Protein 6JV7 (pdb70)

InterPro domains:
  IPR000020 Anaphylatoxin/fibulin [PF01821] (702-736)
  IPR000020 Anaphylatoxin/fibulin [PS01177] (702-736)
  IPR000020 Anaphylatoxin/fibulin [PS01178] (702-736)
  IPR000020 Anaphylatoxin/fibulin [SM00104] (702-736)
  IPR000020 Anaphylatoxin/fibulin [cd00017] (686-754)
  IPR001134 Netrin domain [PS50189] (1536-1680)
  IPR001599 Alpha-2-macroglobulin [PF00207] (776-863)
  IPR001599 Alpha-2-macroglobulin [SM01360] (776-863)
  IPR002890 Macroglobulin domain [PF01835] (126-219)
  IPR008930 Terpenoid cyclases/protein prenyltransferase alpha-alpha toroid [SSF48239] (996-1308)
  IPR008993 Tissue inhibitor of metalloproteinases-like, OB-fold [G3DSA:2.40.50.120] (1530-1680)
  IPR008993 Tissue inhibitor of metalloproteinases-like, OB-fold [SSF50242] (1530-1680)
  IPR009048 Alpha-macroglobulin, receptor-binding [PF07677] (1423-1514)
  IPR009048 Alpha-macroglobulin, receptor-binding [SM01361] (1423-1513)
  IPR011625 Alpha-2-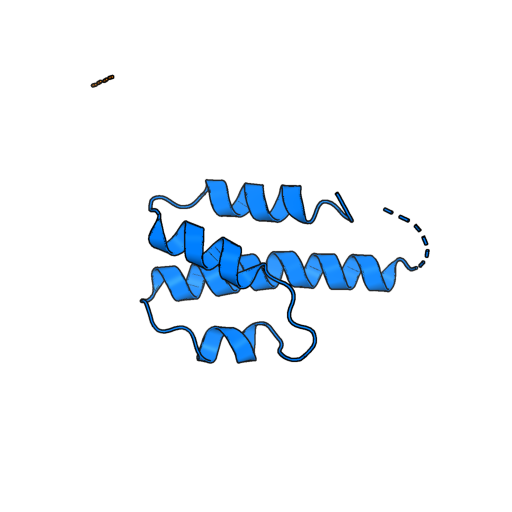macroglobulin, bait region domain [PF07703] (473-611)
  IPR011625 Alpha-2-macroglobulin, bait region domain [SM01359] (465-612)
  IPR011626 Alpha-macroglobulin-like, TED domain [PF07678] (982-1304)
  IPR013783 Immunog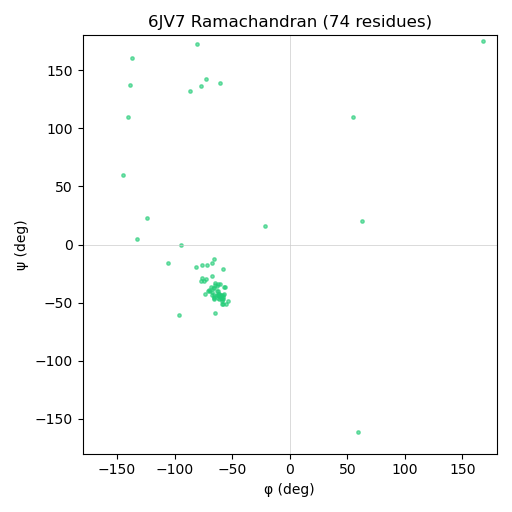lobulin-like fold [G3DSA:2.60.40.10] (351-464)
  IPR013783 Immunoglobulin-like fold [G3DSA:2.60.40.10] (827-1495)
  IPR018081 Anaphylatoxin, complement system [SSF47686] (683-754)

Foldseek 3Di:
DQQCLVVQLVVLLVPDPDDLLSVLLVVLLDDDPPDALVRVLVPDDPDDSSSVSSSVNNVSNVVVVVVSVVVDVD/DVVD

CATH classification: 1.20.91.20

Nearest PDB structures (foldseek):
  6jv7-assembly1_A  TM=1.014E+00  e=5.226E-10  Rattus norvegicus
  6jv8-assembly1_A  TM=9.796E-01  e=3.773E-08  Rattus norvegicus
  4p3a-assembly1_A  TM=9.727E-01  e=3.500E-07  Mus musculus
  4wb3-assembly3_C  TM=9.618E-01  e=3.711E-07  Mus musculus
  4uu9-assembly1_C  TM=9.809E-01  e=3.062E-06  Homo sapiens

GO terms:
  GO:0005576 extracellular region (C, IDA)
  GO:0031714 C5a anaphylatoxin chemotactic receptor binding (F, IDA)
  GO:0010700 negative regulation of norepinephrine secretion (P, IDA)
  GO:0050921 positive regulation of chemotaxis (P, IDA)
  GO:0033602 negative regulation of dopamine secretion (P, IDA)
  GO:0006874 intracellular calcium ion homeostasis (P, IDA)
  GO:0006935 chemotaxis (P, IDA)
  GO:0007204 positive regulation of cytosolic calcium ion concentration (P, IDA)
  GO:0002523 leukocyte migration involved in inflammatory response (P, IMP)
  GO:0005576 extracellular region (C, EXP)

Radius of gyration: 13.87 Å; Cα contacts (8 Å, |Δi|>4): 90; chains: 2; bounding box: 32×45×49 Å

Structure (mmCIF, N/CA/C/O backbone):
data_6JV7
#
_entry.id   6JV7
#
_cell.length_a   27.709
_cell.length_b   57.609
_cell.length_c   81.760
_cell.angle_alpha   90.00
_cell.angle_beta   90.00
_cell.angle_gamma   90.00
#
_symmetry.space_group_name_H-M   'P 21 21 21'
#
loop_
_entity.id
_entity.type
_entity.pdbx_description
1 polymer Chimeric-rC5a
2 polymer 'D-anaphylatoxin C5a'
3 non-polymer 'SULFATE ION'
4 water water
#
loop_
_atom_site.group_PDB
_atom_site.id
_atom_site.type_symbol
_atom_site.label_atom_id
_atom_site.label_alt_id
_atom_site.label_comp_id
_atom_site.label_asym_id
_atom_site.label_entity_id
_atom_site.label_seq_id
_atom_site.pdbx_PDB_ins_code
_atom_site.Cartn_x
_atom_site.Cartn_y
_atom_site.Cartn_z
_atom_site.occupancy
_atom_site.B_iso_or_equiv
_atom_site.auth_seq_id
_atom_site.auth_comp_id
_atom_site.auth_asym_id
_atom_site.auth_atom_id
_atom_site.pdbx_PDB_model_num
ATOM 1 N N . ASP A 1 1 ? 1.517 8.590 -5.839 1.00 30.46 1 ASP A N 1
ATOM 2 C CA . ASP A 1 1 ? 2.551 8.405 -4.819 1.00 32.54 1 ASP A CA 1
ATOM 3 C C . ASP A 1 1 ? 3.640 9.473 -4.955 1.00 33.76 1 ASP A C 1
ATOM 4 O O . ASP A 1 1 ? 3.733 10.146 -5.982 1.00 33.42 1 ASP A O 1
ATOM 9 N N . LEU A 1 2 ? 4.469 9.641 -3.925 1.00 34.04 2 LEU A N 1
ATOM 10 C CA . LEU A 1 2 ? 5.500 10.676 -3.957 1.00 35.72 2 LEU A CA 1
ATOM 11 C C .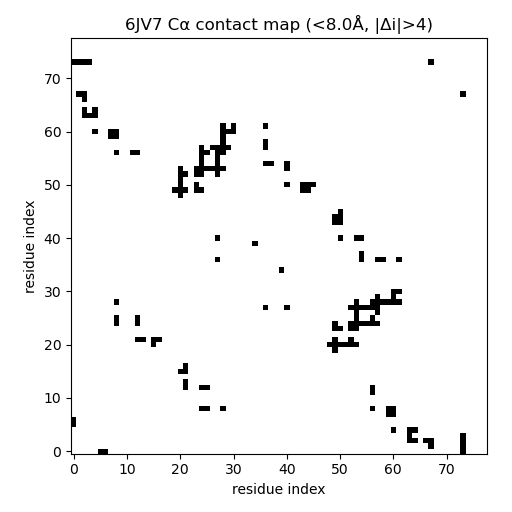 LEU A 1 2 ? 6.861 10.148 -4.401 1.00 38.43 2 LEU A C 1
ATOM 12 O O . LEU A 1 2 ? 7.411 10.617 -5.401 1.00 42.85 2 LEU A O 1
ATOM 17 N N . GLN A 1 3 ? 7.429 9.202 -3.664 1.00 36.26 3 GLN A N 1
ATOM 18 C CA . GLN A 1 3 ? 8.594 8.446 -4.121 1.00 35.06 3 GLN A CA 1
ATOM 19 C C . GLN A 1 3 ? 8.440 7.024 -3.582 1.00 30.13 3 GLN A C 1
ATOM 20 O O . GLN A 1 3 ? 9.267 6.509 -2.822 1.00 28.40 3 GLN A O 1
ATOM 26 N N . LEU A 1 4 ? 7.352 6.371 -3.985 1.00 26.41 4 LEU A N 1
ATOM 27 C CA . LEU A 1 4 ? 6.967 5.066 -3.461 1.00 22.25 4 LEU A CA 1
ATOM 28 C C . LEU A 1 4 ? 6.658 5.117 -1.967 1.00 17.36 4 LEU A C 1
ATOM 29 O O . LEU A 1 4 ? 6.709 4.091 -1.285 1.00 15.12 4 LEU A O 1
ATOM 34 N N . LEU A 1 5 ? 6.359 6.304 -1.434 1.00 16.24 5 LEU A N 1
ATOM 35 C CA . LEU A 1 5 ? 6.129 6.428 0.003 1.00 13.32 5 LEU A CA 1
ATOM 36 C C . LEU A 1 5 ? 4.987 5.525 0.446 1.00 13.08 5 LEU A C 1
ATOM 37 O O . LEU A 1 5 ? 5.128 4.732 1.385 1.00 15.43 5 LEU A O 1
ATOM 42 N N . HIS A 1 6 ? 3.850 5.616 -0.236 1.00 14.80 6 HIS A N 1
ATOM 43 C CA . HIS A 1 6 ? 2.710 4.793 0.141 1.00 12.88 6 HIS A CA 1
ATOM 44 C C . HIS A 1 6 ? 2.933 3.322 -0.205 1.00 14.18 6 HIS A C 1
ATOM 45 O O . HIS A 1 6 ? 2.567 2.435 0.577 1.00 14.93 6 HIS A O 1
ATOM 52 N N . GLN A 1 7 ? 3.538 3.038 -1.365 1.00 13.71 7 GLN A N 1
ATOM 53 C CA . GLN A 1 7 ? 3.831 1.649 -1.710 1.00 14.05 7 GLN A CA 1
ATOM 54 C C . GLN A 1 7 ? 4.726 0.999 -0.662 1.00 12.62 7 GLN A C 1
ATOM 55 O O . GLN A 1 7 ? 4.465 -0.126 -0.2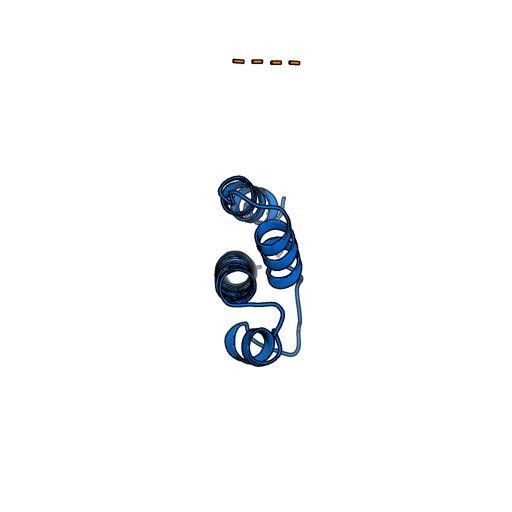12 1.00 14.16 7 GLN A O 1
ATOM 61 N N . LYS A 1 8 ? 5.796 1.698 -0.260 1.00 12.66 8 LYS A N 1
ATOM 62 C CA . LYS A 1 8 ? 6.760 1.102 0.662 1.00 13.20 8 LYS A CA 1
ATOM 63 C C . LYS A 1 8 ? 6.183 0.943 2.066 1.00 13.00 8 LYS A C 1
ATOM 64 O O . LYS A 1 8 ? 6.439 -0.070 2.731 1.00 13.65 8 LYS A O 1
ATOM 70 N N . VAL A 1 9 ? 5.404 1.920 2.538 1.00 11.13 9 VAL A N 1
ATOM 71 C CA . VAL A 1 9 ? 4.766 1.764 3.846 1.00 9.82 9 VAL A CA 1
ATOM 72 C C . VAL A 1 9 ? 3.737 0.637 3.817 1.00 10.24 9 VAL A C 1
ATOM 73 O O . VAL A 1 9 ? 3.694 -0.204 4.723 1.00 13.72 9 VAL A O 1
ATOM 77 N N . GLU A 1 10 ? 2.897 0.595 2.777 1.00 12.15 10 GLU A N 1
ATOM 78 C CA . GLU A 1 10 ? 1.875 -0.449 2.696 1.00 11.56 10 GLU A CA 1
ATOM 79 C C . GLU A 1 10 ? 2.505 -1.830 2.556 1.00 11.61 10 GLU A C 1
ATOM 80 O O . GLU A 1 10 ? 1.978 -2.814 3.082 1.00 11.76 10 GLU A O 1
ATOM 86 N N . GLU A 1 11 ? 3.634 -1.923 1.848 1.00 12.28 11 GLU A N 1
ATOM 87 C CA . GLU A 1 11 ? 4.367 -3.186 1.776 1.00 15.67 11 GLU A CA 1
ATOM 88 C C . GLU A 1 11 ? 4.762 -3.672 3.172 1.00 13.13 11 GLU A C 1
ATOM 89 O O . GLU A 1 11 ? 4.585 -4.850 3.520 1.00 14.15 11 GLU A O 1
ATOM 95 N N . GLN A 1 12 ? 5.308 -2.773 3.984 1.00 11.17 12 GLN A N 1
ATOM 96 C CA . GLN A 1 12 ? 5.701 -3.142 5.335 1.00 12.56 12 GLN A CA 1
ATOM 97 C C . GLN A 1 12 ? 4.483 -3.495 6.178 1.00 12.34 12 GLN A C 1
ATOM 98 O O . GLN A 1 12 ? 4.477 -4.517 6.870 1.00 13.76 12 GLN A O 1
ATOM 104 N N . ALA A 1 13 ? 3.438 -2.659 6.124 1.00 12.15 13 ALA A N 1
ATOM 105 C CA . ALA A 1 13 ? 2.240 -2.897 6.929 1.00 9.80 13 ALA A CA 1
ATOM 106 C C . ALA A 1 13 ? 1.626 -4.262 6.651 1.00 11.13 13 ALA A C 1
ATOM 107 O O . ALA A 1 13 ? 1.067 -4.893 7.560 1.00 12.18 13 ALA A O 1
ATOM 109 N N . ALA A 1 14 ? 1.670 -4.705 5.391 1.00 11.76 14 ALA A N 1
ATOM 110 C CA . ALA A 1 14 ? 1.096 -5.983 5.014 1.00 11.97 14 ALA A CA 1
ATOM 111 C C . ALA A 1 14 ? 1.828 -7.165 5.642 1.00 13.79 14 ALA A C 1
ATOM 112 O O . ALA A 1 14 ? 1.307 -8.283 5.599 1.00 15.38 14 ALA A O 1
ATOM 114 N N . LYS A 1 15 ? 3.016 -6.949 6.228 1.00 11.02 15 LYS A N 1
ATOM 115 C CA . LYS A 1 15 ? 3.770 -8.050 6.821 1.00 11.66 15 LYS A CA 1
ATOM 116 C C . LYS A 1 15 ? 3.297 -8.426 8.220 1.00 12.33 15 LYS A C 1
ATOM 117 O O . LYS A 1 15 ? 3.614 -9.530 8.679 1.00 14.22 15 LYS A O 1
ATOM 123 N N . TYR A 1 16 ? 2.578 -7.537 8.910 1.00 13.77 16 TYR A N 1
ATOM 124 C CA . TYR A 1 16 ? 2.281 -7.735 10.323 1.00 12.95 16 TYR A CA 1
ATOM 125 C C . TYR A 1 16 ? 1.170 -8.751 10.540 1.00 14.62 16 TYR A C 1
ATOM 126 O O . TYR A 1 16 ? 0.147 -8.742 9.848 1.00 17.50 16 TYR A O 1
ATOM 135 N N . LYS A 1 17 ? 1.391 -9.635 11.514 1.00 15.17 17 LYS A N 1
ATOM 136 C CA . LYS A 1 17 ? 0.461 -10.716 11.815 1.00 18.24 17 LYS A CA 1
ATOM 137 C C . LYS A 1 17 ? -0.768 -10.254 12.575 1.00 18.32 17 LYS A C 1
ATOM 138 O O . LYS A 1 17 ? -1.754 -10.998 12.624 1.00 19.71 17 LYS A O 1
ATOM 144 N N . HIS A 1 18 ? -0.725 -9.075 13.194 1.00 16.85 18 HIS A N 1
ATOM 145 C CA . HIS A 1 18 ? -1.792 -8.626 14.074 1.00 17.31 18 HIS A CA 1
ATOM 146 C C . HIS A 1 18 ? -2.104 -7.161 13.814 1.00 15.76 18 HIS A C 1
ATOM 147 O O . HIS A 1 18 ? -1.282 -6.408 13.286 1.00 15.16 18 HIS A O 1
ATOM 154 N N . ARG A 1 19 ? -3.298 -6.757 14.246 1.00 12.63 19 ARG A N 1
ATOM 155 C CA . ARG A 1 19 ? -3.801 -5.428 13.928 1.00 12.83 19 ARG A CA 1
ATOM 156 C C . ARG A 1 19 ? -3.132 -4.313 14.733 1.00 14.48 19 ARG A C 1
ATOM 157 O O . ARG A 1 19 ? -3.003 -3.192 14.223 1.00 14.90 19 ARG A O 1
ATOM 165 N N . VAL A 1 20 ? -2.706 -4.572 15.968 1.00 14.10 20 VAL A N 1
ATOM 166 C CA . VAL A 1 20 ? -2.130 -3.502 16.783 1.00 16.85 20 VAL A CA 1
ATOM 167 C C . VAL A 1 20 ? -0.838 -3.020 16.132 1.00 17.69 20 VAL A C 1
ATOM 168 O O . VAL A 1 20 ? -0.716 -1.831 15.802 1.00 17.86 20 VAL A O 1
ATOM 172 N N . PRO A 1 21 ? 0.151 -3.893 15.927 1.00 18.01 21 PRO A N 1
ATOM 173 C CA . PRO A 1 21 ? 1.374 -3.445 15.232 1.00 17.12 21 PRO A CA 1
ATOM 174 C C . PRO A 1 21 ? 1.117 -2.848 13.856 1.00 14.75 21 PRO A C 1
ATOM 175 O O . PRO A 1 21 ? 1.805 -1.897 13.458 1.00 14.44 21 PRO A O 1
ATOM 179 N N . LYS A 1 22 ? 0.148 -3.380 13.105 1.00 13.77 22 LYS A N 1
ATOM 180 C CA . LYS A 1 22 ? -0.176 -2.773 11.818 1.00 12.18 22 LYS A CA 1
ATOM 181 C C . LYS A 1 22 ? -0.609 -1.322 12.003 1.00 13.42 22 LYS A C 1
ATOM 182 O O . LYS A 1 22 ? -0.145 -0.423 11.291 1.00 14.46 22 LYS A O 1
ATOM 188 N N . LYS A 1 23 ? -1.486 -1.070 12.974 1.00 11.73 23 LYS A N 1
ATOM 189 C CA . LYS A 1 23 ? -1.911 0.299 13.238 1.00 12.58 23 LYS A CA 1
ATOM 190 C C . LYS A 1 23 ? -0.736 1.164 13.693 1.00 11.72 23 LYS A C 1
ATOM 191 O O . LYS A 1 23 ? -0.617 2.336 13.294 1.00 12.61 23 LYS A O 1
ATOM 197 N N . CYS A 1 24 ? 0.145 0.606 14.527 1.00 10.99 24 CYS A N 1
ATOM 198 C CA . CYS A 1 24 ? 1.301 1.373 14.982 1.00 10.54 24 CYS A CA 1
ATOM 199 C C . CYS A 1 24 ? 2.246 1.705 13.837 1.00 9.86 24 CYS A C 1
ATOM 200 O O . CYS A 1 24 ? 2.889 2.767 13.857 1.00 11.12 24 CYS A O 1
ATOM 203 N N . CYS A 1 25 ? 2.346 0.808 12.848 1.00 9.43 25 CYS A N 1
ATOM 204 C CA . CYS A 1 25 ? 3.088 1.106 11.627 1.00 10.89 25 CYS A CA 1
ATOM 205 C C . CYS A 1 25 ? 2.526 2.345 10.950 1.00 11.66 25 CYS A C 1
ATOM 206 O O . CYS A 1 25 ? 3.263 3.282 10.618 1.00 11.20 25 CYS A O 1
ATOM 209 N N . TYR A 1 26 ? 1.211 2.373 10.729 1.00 11.95 26 TYR A N 1
ATOM 210 C CA . TYR A 1 26 ? 0.627 3.532 10.065 1.00 9.74 26 TYR A CA 1
ATOM 211 C C . TYR A 1 26 ? 0.833 4.802 10.880 1.00 10.12 26 TYR A C 1
ATOM 212 O O . TYR A 1 26 ? 1.084 5.876 10.314 1.00 11.95 26 TYR A O 1
ATOM 221 N N . ASP A 1 27 ? 0.696 4.709 12.210 1.00 11.05 27 ASP A N 1
ATOM 222 C CA . ASP A 1 27 ? 0.935 5.878 13.052 1.00 11.38 27 ASP A CA 1
ATOM 223 C C . ASP A 1 27 ? 2.368 6.384 12.888 1.00 11.98 27 ASP A C 1
ATOM 224 O O . ASP A 1 27 ? 2.602 7.601 12.787 1.00 11.85 27 ASP A O 1
ATOM 229 N N . GLY A 1 28 ? 3.342 5.463 12.868 1.00 11.06 28 GLY A N 1
ATOM 230 C CA . GLY A 1 28 ? 4.729 5.865 12.680 1.00 11.67 28 GLY A CA 1
ATOM 231 C C . GLY A 1 28 ? 4.984 6.527 11.342 1.00 11.98 28 GLY A C 1
ATOM 232 O O . GLY A 1 28 ? 5.821 7.433 11.241 1.00 11.47 28 GLY A O 1
ATOM 233 N N . ALA A 1 29 ? 4.271 6.093 10.298 1.00 10.83 29 ALA A N 1
ATOM 234 C CA . ALA A 1 29 ? 4.501 6.652 8.968 1.00 9.45 29 ALA A CA 1
ATOM 235 C C . ALA A 1 29 ? 3.999 8.080 8.823 1.00 9.40 29 ALA A C 1
ATOM 236 O O . ALA A 1 29 ? 4.422 8.773 7.888 1.00 11.30 29 ALA A O 1
ATOM 238 N N . ARG A 1 30 ? 3.120 8.533 9.717 1.00 9.42 30 ARG A N 1
ATOM 239 C CA . ARG A 1 30 ? 2.606 9.894 9.630 1.00 10.35 30 ARG A CA 1
ATOM 240 C C . ARG A 1 30 ? 3.750 10.890 9.753 1.00 11.24 30 ARG A C 1
ATOM 241 O O . ARG A 1 30 ? 4.665 10.718 10.565 1.00 13.67 30 ARG A O 1
ATOM 249 N N . GLU A 1 31 ? 3.699 11.935 8.935 1.00 11.75 31 GLU A N 1
ATOM 250 C CA . GLU A 1 31 ? 4.753 12.936 8.947 1.00 15.02 31 GLU A CA 1
ATOM 251 C C . GLU A 1 31 ? 4.655 13.791 10.205 1.00 13.91 31 GLU A C 1
ATOM 252 O O . GLU A 1 31 ? 3.559 14.111 10.674 1.00 15.48 31 GLU A O 1
ATOM 258 N N . ASN A 1 32 ? 5.812 14.153 10.758 1.00 12.78 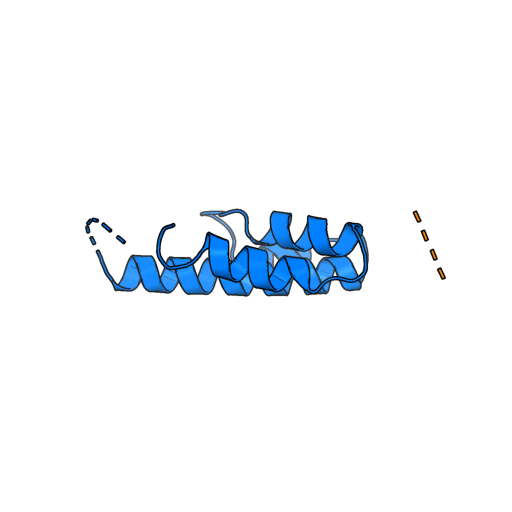32 ASN A N 1
ATOM 259 C CA . ASN A 1 32 ? 5.895 15.039 11.918 1.00 12.95 32 ASN A CA 1
ATOM 260 C C . ASN A 1 32 ? 7.081 15.958 11.663 1.00 15.15 32 ASN A C 1
ATOM 261 O O . ASN A 1 32 ? 8.228 15.500 11.663 1.00 16.83 32 ASN A O 1
ATOM 266 N N . LYS A 1 33 ? 6.809 17.239 11.408 1.00 16.03 33 LYS A N 1
ATOM 267 C CA . LYS A 1 33 ? 7.877 18.183 11.085 1.00 16.88 33 LYS A CA 1
ATOM 268 C C . LYS A 1 33 ? 8.797 18.451 12.263 1.00 15.73 33 LYS A C 1
ATOM 269 O O . LYS A 1 33 ? 9.878 19.018 12.070 1.00 16.91 33 LYS A O 1
ATOM 275 N N . TYR A 1 34 ? 8.378 18.102 13.479 1.00 14.75 34 TYR A N 1
ATOM 276 C CA . TYR A 1 34 ? 9.061 18.544 14.689 1.00 14.45 34 TYR A CA 1
ATOM 277 C C . TYR A 1 34 ? 9.880 17.469 15.379 1.00 13.22 34 TYR A C 1
ATOM 278 O O . TYR A 1 34 ? 10.713 17.807 16.223 1.00 16.56 34 TYR A O 1
ATOM 287 N N . GLU A 1 35 ? 9.667 16.202 15.063 1.00 13.95 35 GLU A N 1
ATOM 288 C CA . GLU A 1 35 ? 10.273 15.139 15.846 1.00 16.19 35 GLU A CA 1
ATOM 289 C C . GLU A 1 35 ? 10.780 14.048 14.917 1.00 15.68 35 GLU A C 1
ATOM 290 O O . GLU A 1 35 ? 10.103 13.675 13.951 1.00 16.09 35 GLU A O 1
ATOM 296 N N . THR A 1 36 ? 11.978 13.545 15.199 1.00 14.47 36 THR A N 1
ATOM 297 C CA . THR A 1 36 ? 12.461 12.407 14.437 1.00 16.98 36 THR A CA 1
ATOM 298 C C . THR A 1 36 ? 11.848 11.113 14.970 1.00 15.03 36 THR A C 1
ATOM 299 O O . THR A 1 36 ? 11.177 11.083 16.006 1.00 15.73 36 THR A O 1
ATOM 303 N N . CYS A 1 37 ? 12.102 10.023 14.246 1.00 14.93 37 CYS A N 1
ATOM 304 C CA . CYS A 1 37 ? 11.540 8.740 14.644 1.00 15.46 37 CYS A CA 1
ATOM 305 C C . CYS A 1 37 ? 11.947 8.359 16.063 1.00 14.27 37 CYS A C 1
ATOM 306 O O . CYS A 1 37 ? 11.122 7.855 16.831 1.00 15.22 37 CYS A O 1
ATOM 309 N N . GLU A 1 38 ? 13.214 8.564 16.429 1.00 15.46 38 GLU A N 1
ATOM 310 C CA . GLU A 1 38 ? 13.635 8.145 17.765 1.00 16.75 38 GLU A CA 1
ATOM 311 C C . GLU A 1 38 ? 12.931 8.952 18.851 1.00 15.06 38 GLU A C 1
ATOM 312 O O . GLU A 1 38 ? 12.600 8.411 19.911 1.00 16.08 38 GLU A O 1
ATOM 318 N N . GLN A 1 39 ? 12.716 10.248 18.617 1.00 12.40 39 GLN A N 1
ATOM 319 C CA . GLN A 1 39 ? 12.006 11.067 19.591 1.00 12.70 39 GLN A CA 1
ATOM 320 C C . GLN A 1 39 ? 10.551 10.645 19.710 1.00 14.58 39 GLN A C 1
ATOM 321 O O . GLN A 1 39 ? 9.982 10.641 20.811 1.00 17.70 39 GLN A O 1
ATOM 327 N N . ARG A 1 40 ? 9.934 10.280 18.590 1.00 11.96 40 ARG A N 1
ATOM 328 C CA . ARG A 1 40 ? 8.529 9.894 18.608 1.00 11.09 40 ARG A CA 1
ATOM 329 C 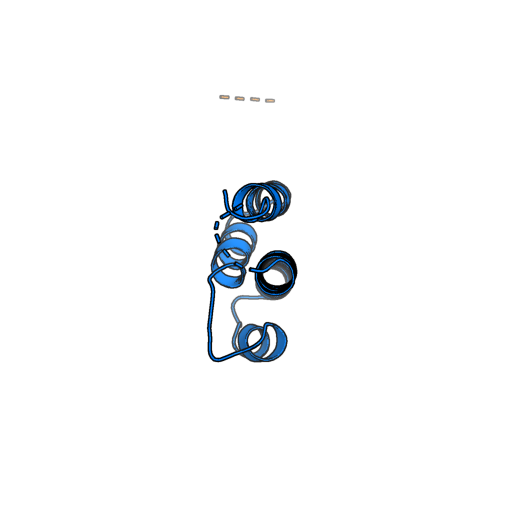C . ARG A 1 40 ? 8.339 8.524 19.232 1.00 11.67 40 ARG A C 1
ATOM 330 O O . ARG A 1 40 ? 7.405 8.320 20.003 1.00 12.95 40 ARG A O 1
ATOM 338 N N . VAL A 1 41 ? 9.203 7.565 18.897 1.00 11.52 41 VAL A N 1
ATOM 339 C CA . VAL A 1 41 ? 8.990 6.213 19.392 1.00 13.37 41 VAL A CA 1
ATOM 340 C C . VAL A 1 41 ? 9.174 6.159 20.895 1.00 14.83 41 VAL A C 1
ATOM 341 O O . VAL A 1 41 ? 8.577 5.311 21.569 1.00 15.82 41 VAL A O 1
ATOM 345 N N . ALA A 1 42 ? 9.990 7.055 21.451 1.00 14.88 42 ALA A N 1
ATOM 346 C CA . ALA A 1 42 ? 10.160 7.079 22.899 1.00 15.55 42 ALA A CA 1
ATOM 347 C C . ALA A 1 42 ? 8.841 7.287 23.624 1.00 15.43 42 ALA A C 1
ATOM 348 O O . ALA A 1 42 ? 8.737 6.941 24.804 1.00 17.24 42 ALA A O 1
ATOM 350 N N . ARG A 1 43 ? 7.833 7.832 22.947 1.00 15.24 43 ARG A N 1
ATOM 351 C CA . ARG A 1 43 ? 6.539 8.110 23.558 1.00 16.67 43 ARG A CA 1
ATOM 352 C C . ARG A 1 43 ? 5.512 6.997 23.350 1.00 16.53 43 ARG A C 1
ATOM 353 O O . ARG A 1 43 ? 4.381 7.116 23.840 1.00 16.73 43 ARG A O 1
ATOM 361 N N . VAL A 1 44 ? 5.865 5.925 22.648 1.00 13.66 44 VAL A N 1
ATOM 362 C CA . VAL A 1 44 ? 4.934 4.838 22.366 1.00 16.19 44 VAL A CA 1
ATOM 363 C C . VAL A 1 44 ? 4.969 3.863 23.531 1.00 18.87 44 VAL A C 1
ATOM 364 O O . VAL A 1 44 ? 6.051 3.452 23.971 1.00 18.04 44 VAL A O 1
ATOM 368 N N . THR A 1 45 ? 3.793 3.467 24.028 1.00 18.44 45 THR A N 1
ATOM 369 C CA . THR A 1 45 ? 3.765 2.562 25.171 1.00 21.10 45 THR A CA 1
ATOM 370 C C . THR A 1 45 ? 2.827 1.367 25.052 1.00 20.09 45 THR A C 1
ATOM 371 O O . THR A 1 45 ? 2.695 0.624 26.028 1.00 22.91 45 THR A O 1
ATOM 375 N N . ILE A 1 46 ? 2.176 1.150 23.912 1.00 18.28 46 ILE A N 1
ATOM 376 C CA . ILE A 1 46 ? 1.215 0.048 23.822 1.00 18.57 46 ILE A CA 1
ATOM 377 C C . ILE A 1 46 ? 1.886 -1.278 24.152 1.00 20.12 46 ILE A C 1
ATOM 378 O O . ILE A 1 46 ? 1.349 -2.094 24.911 1.00 22.72 46 ILE A O 1
ATOM 383 N N . GLY A 1 47 ? 3.067 -1.513 23.591 1.00 16.88 47 GLY A N 1
ATOM 384 C CA . GLY A 1 47 ? 3.751 -2.763 23.799 1.00 16.94 47 GLY A CA 1
ATOM 385 C C . GLY A 1 47 ? 4.911 -2.921 22.850 1.00 16.68 47 GLY A C 1
ATOM 386 O O . GLY A 1 47 ? 5.143 -2.087 21.963 1.00 17.55 47 GLY A O 1
ATOM 387 N N . PRO A 1 48 ? 5.668 -4.006 23.022 1.00 16.98 48 PRO A N 1
ATOM 388 C CA . PRO A 1 48 ? 6.910 -4.150 22.251 1.00 17.63 48 PRO A CA 1
ATOM 389 C C . PRO A 1 48 ? 6.694 -4.221 20.754 1.00 16.22 48 PRO A C 1
ATOM 390 O O . PRO A 1 48 ? 7.434 -3.581 20.004 1.00 15.55 48 PRO A O 1
ATOM 394 N N . HIS A 1 49 ? 5.702 -4.981 20.286 1.00 16.73 49 HIS A N 1
ATOM 395 C CA . HIS A 1 49 ? 5.519 -5.099 18.844 1.00 16.68 49 HIS A CA 1
ATOM 396 C C . HIS A 1 49 ? 5.041 -3.786 18.245 1.00 14.91 49 HIS A C 1
ATOM 397 O O . HIS A 1 49 ? 5.455 -3.410 17.135 1.00 12.97 49 HIS A O 1
ATOM 404 N N . CYS A 1 50 ? 4.189 -3.061 18.975 1.00 14.61 50 CYS A N 1
ATOM 405 C CA . CYS A 1 50 ? 3.788 -1.735 18.522 1.00 15.44 50 CYS A CA 1
ATOM 406 C C . CYS A 1 50 ? 4.999 -0.823 18.386 1.00 12.91 50 CYS A C 1
ATOM 407 O O . CYS A 1 50 ? 5.151 -0.122 17.377 1.00 14.14 50 CYS A O 1
ATOM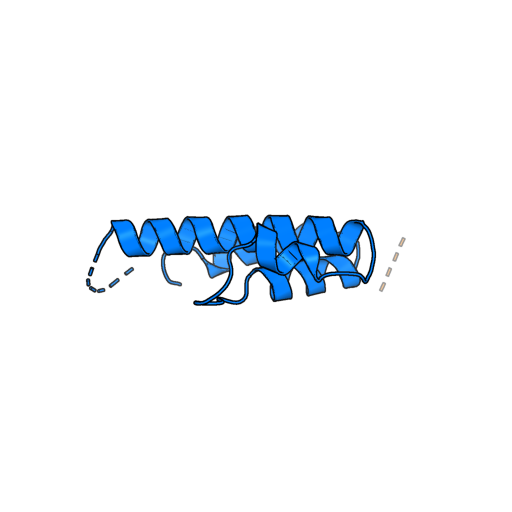 410 N N . ILE A 1 51 ? 5.892 -0.851 19.376 1.00 11.00 51 ILE A N 1
ATOM 411 C CA . ILE A 1 51 ? 7.089 -0.017 19.325 1.00 11.15 51 ILE A CA 1
ATOM 412 C C . ILE A 1 51 ? 7.909 -0.345 18.086 1.00 11.04 51 ILE A C 1
ATOM 413 O O . ILE A 1 51 ? 8.327 0.550 17.343 1.00 11.22 51 ILE A O 1
ATOM 418 N N . ARG A 1 52 ? 8.157 -1.638 17.848 1.00 10.38 52 ARG A N 1
ATOM 419 C CA . ARG A 1 52 ? 8.982 -2.017 16.707 1.00 10.49 52 ARG A CA 1
ATOM 420 C C . ARG A 1 52 ? 8.330 -1.617 15.390 1.00 11.53 52 ARG A C 1
ATOM 421 O O . ARG A 1 52 ? 9.006 -1.122 14.484 1.00 11.81 52 ARG A O 1
ATOM 429 N N . ALA A 1 53 ? 7.021 -1.845 15.254 1.00 11.50 53 ALA A N 1
ATOM 430 C CA . ALA A 1 53 ? 6.353 -1.512 13.999 1.00 10.97 53 ALA A CA 1
ATOM 431 C C . ALA A 1 53 ? 6.313 -0.005 13.779 1.00 10.33 53 ALA A C 1
ATOM 432 O O . ALA A 1 53 ? 6.543 0.474 12.662 1.00 11.20 53 ALA A O 1
ATOM 434 N N . PHE A 1 54 ? 6.002 0.753 14.830 1.00 9.43 54 PHE A N 1
ATOM 435 C CA . PHE A 1 54 ? 6.046 2.208 14.736 1.00 9.69 54 PHE A CA 1
ATOM 436 C C . PHE A 1 54 ? 7.404 2.671 14.222 1.00 10.07 54 PHE A C 1
ATOM 437 O O . PHE A 1 54 ? 7.499 3.495 13.305 1.00 11.48 54 PHE A O 1
ATOM 445 N N . ASN A 1 55 ? 8.475 2.147 14.808 1.00 9.58 55 ASN A N 1
ATOM 446 C CA . ASN A 1 55 ? 9.797 2.607 14.419 1.00 10.94 55 ASN A CA 1
ATOM 447 C C . ASN A 1 55 ? 10.138 2.167 13.006 1.00 12.24 55 ASN A C 1
ATOM 448 O O . ASN A 1 55 ? 10.758 2.921 12.249 1.00 13.80 55 ASN A O 1
ATOM 453 N N . GLU A 1 56 ? 9.778 0.936 12.642 1.00 12.67 56 GLU A N 1
ATOM 454 C CA . GLU A 1 56 ? 10.109 0.455 11.304 1.00 15.16 56 GLU A CA 1
ATOM 455 C C . GLU A 1 56 ? 9.447 1.318 10.239 1.00 13.14 56 GLU A C 1
ATOM 456 O O . GLU A 1 56 ? 10.093 1.751 9.276 1.00 12.62 56 GLU A O 1
ATOM 462 N N . CYS A 1 57 ? 8.157 1.605 10.406 1.00 11.70 57 CYS A N 1
ATOM 463 C CA . CYS A 1 57 ? 7.451 2.355 9.378 1.00 10.93 57 CYS A CA 1
ATOM 464 C C . CYS A 1 57 ? 7.785 3.835 9.441 1.00 10.32 57 CYS A C 1
ATOM 465 O O . CYS A 1 57 ? 7.782 4.520 8.410 1.00 10.26 57 CYS A O 1
ATOM 468 N N . CYS A 1 58 ? 8.070 4.353 10.636 1.00 10.26 58 CYS A N 1
ATOM 469 C CA . CYS A 1 58 ? 8.551 5.725 10.719 1.00 10.45 58 CYS A CA 1
ATOM 470 C C . CYS A 1 58 ? 9.872 5.884 9.967 1.00 11.93 58 CYS A C 1
ATOM 471 O O . CYS A 1 58 ? 10.080 6.872 9.244 1.00 12.88 58 CYS A O 1
ATOM 474 N N . THR A 1 59 ? 10.773 4.912 10.117 1.00 10.85 59 THR A N 1
ATOM 475 C CA . THR A 1 59 ? 12.061 4.949 9.435 1.00 11.83 59 THR A CA 1
ATOM 476 C C . THR A 1 59 ? 11.889 4.846 7.926 1.00 11.87 59 THR A C 1
ATOM 477 O O . THR A 1 59 ? 12.525 5.589 7.170 1.00 12.13 59 THR A O 1
ATOM 481 N N . ILE A 1 60 ? 11.048 3.913 7.469 1.00 10.98 60 ILE A N 1
ATOM 482 C CA . ILE A 1 60 ? 10.774 3.783 6.037 1.00 11.59 60 ILE A CA 1
ATOM 483 C C . ILE A 1 60 ? 10.277 5.102 5.464 1.00 11.88 60 ILE A C 1
ATOM 484 O O . ILE A 1 60 ? 10.787 5.592 4.448 1.00 13.11 60 ILE A O 1
ATOM 489 N N . ALA A 1 61 ? 9.256 5.685 6.105 1.00 11.14 61 ALA A N 1
ATOM 490 C CA . ALA A 1 61 ? 8.615 6.880 5.574 1.00 9.31 61 ALA A CA 1
ATOM 491 C C . ALA A 1 61 ? 9.565 8.070 5.581 1.00 10.31 61 ALA A C 1
ATOM 492 O O . ALA A 1 61 ? 9.630 8.828 4.608 1.00 12.06 61 ALA A O 1
ATOM 494 N N . ASP A 1 62 ? 10.315 8.253 6.674 1.00 10.67 62 ASP A N 1
ATOM 495 C CA . ASP A 1 62 ? 11.209 9.408 6.759 1.00 10.69 62 ASP A CA 1
ATOM 496 C C . ASP A 1 62 ? 12.431 9.274 5.855 1.00 9.70 62 ASP A C 1
ATOM 497 O O . ASP A 1 62 ? 12.952 10.289 5.379 1.00 12.11 62 ASP A O 1
ATOM 502 N N . LYS A 1 63 ? 12.902 8.049 5.597 1.00 10.91 63 LYS A N 1
ATOM 503 C CA . LYS A 1 63 ? 13.941 7.877 4.585 1.00 12.37 63 LYS A CA 1
ATOM 504 C C . LYS A 1 63 ? 13.436 8.328 3.221 1.00 12.74 63 LYS A C 1
ATOM 505 O O . LYS A 1 63 ? 14.168 8.959 2.444 1.00 12.53 63 LYS A O 1
ATOM 511 N N . ILE A 1 64 ? 12.198 7.968 2.896 1.00 11.45 64 ILE A N 1
ATOM 512 C CA . ILE A 1 64 ? 11.638 8.368 1.615 1.00 10.85 64 ILE A CA 1
ATOM 513 C C . ILE A 1 64 ? 11.439 9.880 1.562 1.00 10.40 64 ILE A C 1
ATOM 514 O O . ILE A 1 64 ? 11.714 10.517 0.543 1.00 13.33 64 ILE A O 1
ATOM 519 N N . ARG A 1 65 ? 10.970 10.489 2.655 1.00 9.71 65 ARG A N 1
ATOM 520 C CA . ARG A 1 65 ? 10.844 11.946 2.657 1.00 9.52 65 ARG A CA 1
ATOM 521 C C . ARG A 1 65 ? 12.205 12.615 2.505 1.00 10.62 65 ARG A C 1
ATOM 522 O O . ARG A 1 65 ? 12.319 13.667 1.861 1.00 10.83 65 ARG A O 1
ATOM 530 N N . LYS A 1 66 ? 13.249 12.022 3.099 1.00 11.38 66 LYS A N 1
ATOM 531 C CA . LYS A 1 66 ? 14.603 12.528 2.901 1.00 10.87 66 LYS A CA 1
ATOM 532 C C . LYS A 1 66 ? 15.012 12.430 1.436 1.00 11.25 66 LYS A C 1
ATOM 533 O O . LYS A 1 66 ? 15.563 13.375 0.869 1.00 11.69 66 LYS A O 1
ATOM 539 N N . ASN A 1 67 ? 14.744 11.281 0.806 1.00 12.56 67 ASN A N 1
ATOM 540 C CA . ASN A 1 67 ? 15.004 11.137 -0.625 1.00 13.87 67 ASN A CA 1
ATOM 541 C C . ASN A 1 67 ? 14.242 12.184 -1.437 1.00 11.28 67 ASN A C 1
ATOM 542 O O . ASN A 1 67 ? 14.804 12.806 -2.345 1.00 14.14 67 ASN A O 1
ATOM 547 N N . ILE A 1 68 ? 12.967 12.421 -1.105 1.00 10.69 68 ILE A N 1
ATOM 548 C CA . ILE A 1 68 ? 12.182 13.416 -1.841 1.00 11.20 68 ILE A CA 1
ATOM 549 C C . ILE A 1 68 ? 12.811 14.792 -1.700 1.00 11.98 68 ILE A C 1
ATOM 550 O O . ILE A 1 68 ? 12.942 15.544 -2.678 1.00 12.98 68 ILE A O 1
ATOM 555 N N . SER A 1 69 ? 13.210 15.146 -0.475 1.00 11.21 69 SER A N 1
ATOM 556 C CA . SER A 1 69 ? 13.854 16.434 -0.245 1.00 11.19 69 SER A CA 1
ATOM 557 C C . SER A 1 69 ? 15.141 16.553 -1.054 1.00 9.85 69 SER A C 1
ATOM 558 O O . SER A 1 69 ? 15.410 17.584 -1.681 1.00 14.10 69 SER A O 1
ATOM 561 N N . HIS A 1 70 ? 15.942 15.491 -1.047 1.00 9.38 70 HIS A N 1
ATOM 562 C CA . HIS A 1 70 ? 17.204 15.463 -1.767 1.00 12.96 70 HIS A CA 1
ATOM 563 C C . HIS A 1 70 ? 16.992 15.650 -3.261 1.00 14.04 70 HIS A C 1
ATOM 564 O O . HIS A 1 70 ? 17.823 16.273 -3.924 1.00 15.21 70 HIS A O 1
ATOM 571 N N . LYS A 1 71 ? 15.878 15.145 -3.803 1.00 15.21 71 LYS A N 1
ATOM 572 C CA . LYS A 1 71 ? 15.675 15.197 -5.249 1.00 15.40 71 LYS A CA 1
ATOM 573 C C . LYS A 1 71 ? 15.277 16.589 -5.721 1.00 16.28 71 LYS A C 1
ATOM 574 O O . LYS A 1 71 ? 15.566 16.956 -6.862 1.00 14.74 71 LYS A O 1
ATOM 580 N N . PHE A 1 72 ? 14.612 17.370 -4.874 1.00 17.27 72 PHE A N 1
ATOM 581 C CA . PHE A 1 72 ? 14.163 18.702 -5.265 1.00 17.82 72 PHE A CA 1
ATOM 582 C C . PHE A 1 72 ? 13.320 18.648 -6.537 1.00 18.22 72 PHE A C 1
ATOM 583 O O . PHE A 1 72 ? 13.616 19.337 -7.508 1.00 18.32 72 PHE A O 1
ATOM 599 N N . PRO A 1 74 ? 9.671 18.955 -8.599 1.00 23.89 74 PRO A N 1
ATOM 600 C CA . PRO A 1 74 ? 8.306 19.495 -8.636 1.00 23.10 74 PRO A CA 1
ATOM 601 C C . PRO A 1 74 ? 7.244 18.403 -8.795 1.00 21.52 74 PRO A C 1
ATOM 602 O O . PRO A 1 74 ? 7.490 17.341 -9.374 1.00 21.60 74 PRO A O 1
ATOM 656 N N . ARG A 1 77 ? 6.441 12.092 -7.749 1.00 31.80 77 ARG A N 1
ATOM 657 C CA . ARG A 1 77 ? 7.697 11.372 -7.957 1.00 40.11 77 ARG A CA 1
ATOM 658 C C . ARG A 1 77 ? 8.612 12.023 -9.011 1.00 41.92 77 ARG A C 1
ATOM 659 O O . ARG A 1 77 ? 9.049 11.365 -9.964 1.00 44.62 77 ARG A O 1
ATOM 895 N N . GLY B 2 28 ? -3.320 -5.875 -12.913 1.00 12.28 28 GLY B N 1
ATOM 896 C CA . GLY B 2 28 ? -4.723 -6.236 -12.826 1.00 9.62 28 GLY B CA 1
ATOM 897 C C . GLY B 2 28 ? -5.068 -6.943 -11.526 1.00 11.79 28 GLY B C 1
ATOM 898 O O . GLY B 2 28 ? -5.935 -7.819 -11.497 1.00 12.97 28 GLY B O 1
ATOM 1049 N N . GLY B 2 47 ? -2.967 1.666 -23.309 1.00 16.07 47 GLY B N 1
ATOM 1050 C CA . GLY B 2 47 ? -3.666 2.934 -23.404 1.00 15.46 47 GLY B CA 1
ATOM 1051 C C . GLY B 2 47 ? -4.898 2.972 -22.523 1.00 15.04 47 GLY B C 1
ATOM 1052 O O . GLY B 2 47 ? -5.138 2.046 -21.741 1.00 15.11 47 GLY B O 1
ATOM 1249 N N . GLY B 2 72 ? -15.710 -17.572 4.692 1.00 15.33 72 GLY B N 1
ATOM 1250 C CA . GLY B 2 72 ? -15.125 -18.791 5.211 1.00 15.67 72 GLY B CA 1
ATOM 1251 C C . GLY B 2 72 ? -13.690 -18.635 5.684 1.00 17.29 72 GLY B C 1
ATOM 1252 O O . GLY B 2 72 ? -13.188 -19.464 6.448 1.00 17.62 72 GLY B O 1
ATOM 1277 N N . GLY B 2 76 ? -10.245 -24.613 6.173 1.00 32.54 76 GLY B N 1
ATOM 1278 C CA . GLY B 2 76 ? -9.390 -25.236 7.165 1.00 37.89 76 GLY B CA 1
ATOM 1279 C C . GLY B 2 76 ? -8.074 -24.518 7.346 1.00 43.19 76 GLY B C 1
ATOM 1280 O O . GLY B 2 76 ? -7.841 -23.871 8.371 1.00 45.79 76 GLY B O 1
#

Solvent-accessible surface area: 10801 Å² total

Organism: Rattus norvegicus (NCBI:txid10116)

Sequence (78 aa):
DLQLLHQKVEEQAAKYKHRVPKKCCYDGARENKYETCEQRVARVTIGPHCIRAFNECCTIADKIRKNISHKFPRGGGG

B-factor: mean 20.39, std 8.9, range [8.58, 59.08]

Secondary structure (DSSP, 8-state)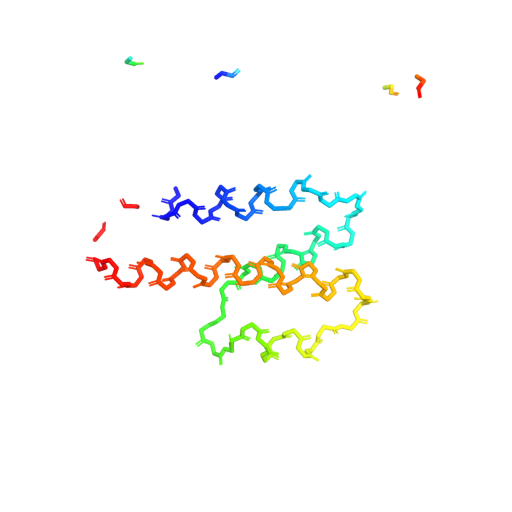:
--SSHHHHHHHHHTT-SSHHHHHHHHHHHS--SS--HHHHHTT--S-HHHHHHHHHHHHHHHHHHHHHHHH---/----